Protein AF-A0A820UED6-F1 (afdb_monomer)

pLDDT: mean 71.33, std 7.86, range [48.34, 82.56]

InterPro domains:
  IPR032675 Leucine-rich repeat domain superfamily [G3DSA:3.80.10.10] (1-71)

Secondary structure (DSSP, 8-state):
-EE-TT----TTHHHHHHHHHTT-S-EE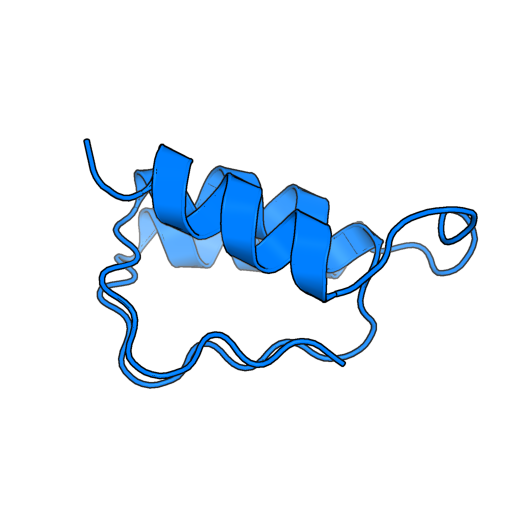-TTS---HHHHHHHHHHHHH--TT--TT--HHHHHHHHHHHT--

Solvent-accessible surface area (backbone atoms only — not comparable to full-atom values): 4129 Å² total; per-residue (Å²): 105,46,82,50,58,62,42,75,37,40,43,76,41,23,58,58,47,22,62,49,42,36,59,37,92,40,77,41,60,59,70,37,57,63,41,75,70,14,53,51,38,39,57,54,21,65,77,67,46,49,84,84,72,52,85,88,76,58,71,65,63,52,50,52,57,48,55,62,67,46,73,111

Radius of gyration: 11.39 Å; Cα contacts (8 Å, |Δi|>4): 94; chains: 1; bounding box: 25×24×26 Å

Structure (mmCIF, N/CA/C/O backbone):
data_AF-A0A820UED6-F1
#
_entry.id   AF-A0A820UED6-F1
#
loop_
_atom_site.group_PDB
_atom_site.id
_atom_site.type_symbol
_atom_site.label_atom_id
_atom_site.label_alt_id
_atom_site.label_comp_id
_atom_site.label_asym_id
_atom_site.label_entity_id
_atom_site.label_seq_id
_atom_site.pdbx_PDB_ins_code
_atom_site.Cartn_x
_atom_site.Cartn_y
_atom_site.Cartn_z
_atom_site.occupancy
_atom_site.B_iso_or_equiv
_atom_site.auth_seq_id
_atom_site.auth_comp_id
_atom_site.auth_asym_id
_atom_site.auth_atom_id
_atom_site.pdbx_PDB_model_num
ATOM 1 N N . MET A 1 1 ? -3.822 -3.038 -16.190 1.00 71.75 1 MET A N 1
ATOM 2 C CA . MET A 1 1 ? -4.976 -2.709 -15.332 1.00 71.75 1 MET A CA 1
ATOM 3 C C . MET A 1 1 ? -5.053 -3.809 -14.292 1.00 71.75 1 MET A C 1
ATOM 5 O O . MET A 1 1 ? -4.761 -4.929 -14.666 1.00 71.75 1 MET A O 1
ATOM 9 N N . LEU A 1 2 ? -5.366 -3.508 -13.034 1.00 77.88 2 LEU A N 1
ATOM 1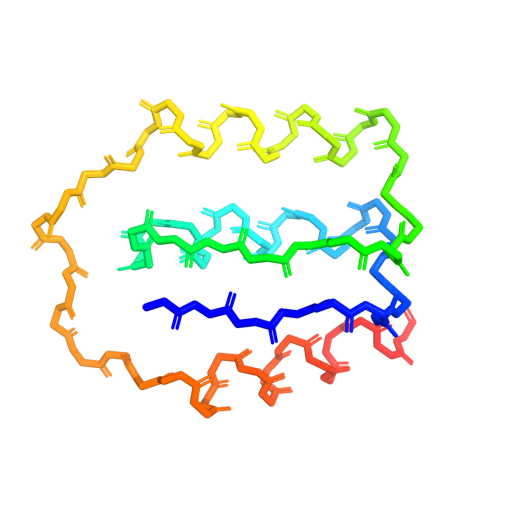0 C CA . LEU A 1 2 ? -5.551 -4.522 -11.994 1.00 77.88 2 LEU A CA 1
ATOM 11 C C . LEU A 1 2 ? -6.837 -4.235 -11.213 1.00 77.88 2 LEU A C 1
ATOM 13 O O . LEU A 1 2 ? -7.041 -3.126 -10.707 1.00 77.88 2 LEU A O 1
ATOM 17 N N . ASN A 1 3 ? -7.717 -5.230 -11.114 1.00 80.25 3 ASN A N 1
ATOM 18 C CA . ASN A 1 3 ? -8.986 -5.105 -10.402 1.00 80.25 3 ASN A CA 1
ATOM 19 C C . ASN A 1 3 ? -8.947 -5.828 -9.053 1.00 80.25 3 ASN A C 1
ATOM 21 O O . ASN A 1 3 ? -8.949 -7.051 -8.993 1.00 80.25 3 ASN A O 1
ATOM 25 N N . MET A 1 4 ? -8.980 -5.060 -7.964 1.00 77.19 4 MET A N 1
ATOM 26 C CA . MET A 1 4 ? -9.003 -5.576 -6.592 1.00 77.19 4 MET A CA 1
ATOM 27 C C . MET A 1 4 ? -10.243 -5.111 -5.824 1.00 77.19 4 MET A C 1
ATOM 29 O O . MET A 1 4 ? -10.218 -4.949 -4.601 1.00 77.19 4 MET A O 1
ATOM 33 N N . ARG A 1 5 ? -11.343 -4.861 -6.536 1.00 82.56 5 ARG A N 1
ATOM 34 C CA . ARG A 1 5 ? -12.612 -4.432 -5.951 1.00 82.56 5 ARG A CA 1
ATOM 35 C C . ARG A 1 5 ? -13.171 -5.498 -4.999 1.00 82.56 5 ARG A C 1
ATOM 37 O O . ARG A 1 5 ? -13.272 -6.658 -5.371 1.00 82.56 5 ARG A O 1
ATOM 44 N N . GLY A 1 6 ? -13.639 -5.072 -3.825 1.00 78.56 6 GLY A N 1
ATOM 45 C CA . GLY A 1 6 ? -14.376 -5.931 -2.893 1.00 78.56 6 GLY A CA 1
ATOM 46 C C . GLY A 1 6 ? -13.518 -6.924 -2.109 1.00 78.56 6 GLY A C 1
ATOM 47 O O . GLY A 1 6 ? -14.039 -7.950 -1.682 1.00 78.56 6 GLY A O 1
ATOM 48 N N . ASN A 1 7 ? -12.227 -6.638 -1.932 1.00 77.50 7 ASN A N 1
ATOM 49 C CA . ASN A 1 7 ? -11.368 -7.403 -1.033 1.00 77.50 7 ASN A CA 1
ATOM 50 C C . ASN A 1 7 ? -11.410 -6.819 0.396 1.00 77.50 7 ASN A C 1
ATOM 52 O O . ASN A 1 7 ? -11.970 -5.751 0.654 1.00 77.50 7 ASN A O 1
ATOM 56 N N . GLN A 1 8 ? -10.826 -7.533 1.356 1.00 78.62 8 GLN A N 1
ATOM 57 C CA . GLN A 1 8 ? -10.661 -7.059 2.737 1.00 78.62 8 GLN A CA 1
ATOM 58 C C . GLN A 1 8 ? -9.285 -6.414 2.903 1.00 78.62 8 GLN A C 1
ATOM 60 O O . GLN A 1 8 ? -8.455 -6.869 3.675 1.00 78.62 8 GLN A O 1
ATOM 65 N N . ILE A 1 9 ? -9.010 -5.383 2.105 1.00 76.94 9 ILE A N 1
ATOM 66 C CA . ILE A 1 9 ? -7.742 -4.659 2.203 1.00 76.94 9 ILE A CA 1
ATOM 67 C C . ILE A 1 9 ? -7.843 -3.680 3.354 1.00 76.94 9 ILE A C 1
ATOM 69 O O . ILE A 1 9 ? -8.591 -2.708 3.254 1.00 76.94 9 ILE A O 1
ATOM 73 N N . GLU A 1 10 ? -7.076 -3.942 4.402 1.00 77.56 10 GLU A N 1
ATOM 74 C CA . GLU A 1 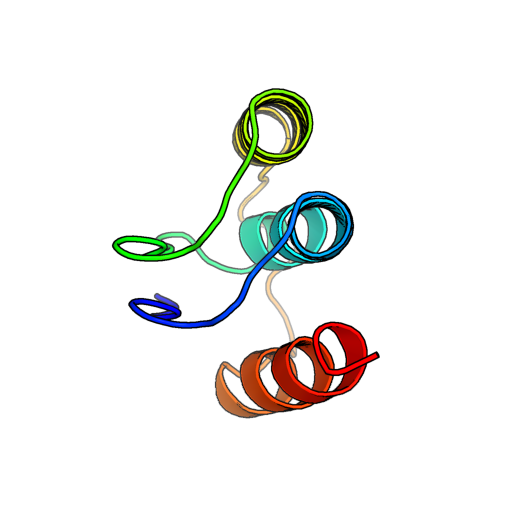10 ? -6.917 -3.058 5.550 1.00 77.56 10 GLU A CA 1
ATOM 75 C C . GLU A 1 10 ? -5.742 -2.087 5.346 1.00 77.56 10 GLU A C 1
ATOM 77 O O . GLU A 1 10 ? -5.067 -2.084 4.310 1.00 77.56 10 GLU A O 1
ATOM 82 N N . SER A 1 11 ? -5.476 -1.235 6.337 1.00 75.44 11 SER A N 1
ATOM 83 C CA . SER A 1 11 ? -4.417 -0.221 6.282 1.00 75.44 11 SER A CA 1
ATOM 84 C C . SER A 1 11 ? -3.040 -0.803 5.923 1.00 75.44 11 SER A C 1
ATOM 86 O O . SER A 1 11 ? -2.374 -0.252 5.048 1.00 75.44 11 SER A O 1
ATOM 88 N N . HIS A 1 12 ? -2.646 -1.948 6.484 1.00 76.38 12 HIS A N 1
ATOM 89 C CA . HIS A 1 12 ? -1.372 -2.620 6.172 1.00 76.38 12 HIS A CA 1
ATOM 90 C C . HIS A 1 12 ? -1.301 -3.144 4.730 1.00 76.38 12 HIS A C 1
ATOM 92 O O . HIS A 1 12 ? -0.247 -3.129 4.098 1.00 76.38 12 HIS A O 1
ATOM 98 N N . GLY A 1 13 ? -2.439 -3.540 4.161 1.00 75.06 13 GLY A N 1
ATOM 99 C CA . GLY A 1 13 ? -2.537 -3.977 2.772 1.00 75.06 13 GLY A CA 1
ATOM 100 C C . GLY A 1 13 ? -2.164 -2.899 1.763 1.00 75.06 13 GLY A C 1
ATOM 101 O O . GLY A 1 13 ? -1.672 -3.183 0.673 1.00 75.06 13 GLY A O 1
ATOM 102 N N . THR A 1 14 ? -2.369 -1.636 2.124 1.00 76.00 14 THR A N 1
ATOM 103 C CA . THR A 1 14 ? -2.117 -0.514 1.216 1.00 76.00 14 THR A CA 1
ATOM 104 C C . THR A 1 14 ? -0.641 -0.205 0.976 1.00 76.00 14 THR A C 1
ATOM 106 O O . THR A 1 14 ? -0.319 0.408 -0.042 1.00 76.00 14 THR A O 1
ATOM 109 N N . GLU A 1 15 ? 0.256 -0.668 1.849 1.00 78.75 15 GLU A N 1
ATOM 110 C CA . GLU A 1 15 ? 1.700 -0.602 1.614 1.00 78.75 15 GLU A CA 1
ATOM 111 C C . GLU A 1 15 ? 2.072 -1.448 0.389 1.00 78.75 15 GLU A C 1
ATOM 113 O O . GLU A 1 15 ? 2.760 -0.981 -0.512 1.00 78.75 15 GLU A O 1
ATOM 118 N N . TYR A 1 16 ? 1.485 -2.640 0.264 1.00 74.19 16 TYR A N 1
ATOM 119 C CA . TYR A 1 16 ? 1.671 -3.498 -0.908 1.00 74.19 16 TYR A CA 1
ATOM 120 C C . TYR A 1 16 ? 0.998 -2.933 -2.161 1.00 74.19 16 TYR A C 1
ATOM 122 O O . TYR A 1 16 ? 1.524 -3.073 -3.264 1.00 74.19 16 TYR A O 1
ATOM 130 N N . ILE A 1 17 ? -0.134 -2.235 -2.010 1.00 75.38 17 ILE A N 1
ATOM 131 C CA . ILE A 1 17 ? -0.753 -1.508 -3.127 1.00 75.38 17 ILE A CA 1
ATOM 132 C C . ILE A 1 17 ? 0.211 -0.467 -3.699 1.00 75.38 17 ILE A C 1
ATOM 134 O O . ILE A 1 17 ? 0.201 -0.245 -4.909 1.00 75.38 17 ILE A O 1
ATOM 138 N N . ALA A 1 18 ? 1.038 0.168 -2.864 1.00 74.62 18 ALA A N 1
ATOM 139 C CA . ALA A 1 18 ? 1.969 1.184 -3.328 1.00 74.62 18 ALA A CA 1
ATOM 140 C C . ALA A 1 18 ? 2.988 0.629 -4.334 1.00 74.62 18 ALA A C 1
ATOM 142 O O . ALA A 1 18 ? 3.268 1.260 -5.356 1.00 74.62 18 ALA A O 1
ATOM 143 N N . ASP A 1 19 ? 3.498 -0.572 -4.077 1.00 73.81 19 ASP A N 1
ATOM 144 C CA . ASP A 1 19 ? 4.436 -1.244 -4.973 1.00 73.81 19 ASP A CA 1
ATOM 145 C C . ASP A 1 19 ? 3.756 -1.781 -6.231 1.00 73.81 19 ASP A C 1
ATOM 147 O O . ASP A 1 19 ? 4.300 -1.670 -7.328 1.00 73.81 19 ASP A O 1
ATOM 151 N N . ILE A 1 20 ? 2.521 -2.262 -6.098 1.00 72.06 20 ILE A N 1
ATOM 152 C CA . ILE A 1 20 ? 1.697 -2.704 -7.225 1.00 72.06 20 ILE A CA 1
ATOM 153 C C . ILE A 1 20 ? 1.370 -1.530 -8.157 1.00 72.06 20 ILE A C 1
ATOM 155 O O . ILE A 1 20 ? 1.406 -1.664 -9.382 1.00 72.06 20 ILE A O 1
ATOM 159 N N . LEU A 1 21 ? 1.093 -0.350 -7.601 1.00 73.25 21 LEU A N 1
ATOM 160 C CA . LEU A 1 21 ? 0.791 0.844 -8.383 1.00 73.25 21 LEU A CA 1
ATOM 161 C C . LEU A 1 21 ? 1.933 1.200 -9.334 1.00 73.25 21 LEU A C 1
ATOM 163 O O . LEU A 1 21 ? 1.645 1.544 -10.471 1.00 73.25 21 LEU A O 1
ATOM 167 N N . LYS A 1 22 ? 3.202 1.021 -8.940 1.00 70.19 22 LYS A N 1
ATOM 168 C CA . LYS A 1 22 ? 4.374 1.266 -9.811 1.00 70.19 22 LYS A CA 1
ATOM 169 C C . LYS A 1 22 ? 4.359 0.435 -11.103 1.00 70.19 22 LYS A C 1
ATOM 171 O O . LYS A 1 22 ? 5.005 0.789 -12.085 1.00 70.19 22 LYS A O 1
ATOM 176 N N . ILE A 1 23 ? 3.631 -0.678 -11.105 1.00 70.62 23 ILE A N 1
ATOM 177 C CA . ILE A 1 23 ? 3.573 -1.631 -12.213 1.00 70.62 23 ILE A CA 1
ATOM 178 C C . ILE A 1 23 ? 2.333 -1.352 -13.077 1.00 70.62 23 ILE A C 1
ATOM 180 O O . ILE A 1 23 ? 2.421 -1.274 -14.307 1.00 70.62 23 ILE A O 1
ATOM 184 N N . PHE A 1 24 ? 1.172 -1.111 -12.457 1.00 69.94 24 PHE A N 1
ATOM 185 C CA . PHE A 1 24 ? -0.102 -0.960 -13.168 1.00 69.94 24 PHE A CA 1
ATOM 186 C C . PHE A 1 24 ? -0.495 0.504 -13.400 1.00 69.94 24 PHE A C 1
ATOM 188 O O . PHE A 1 24 ? -0.491 1.330 -12.495 1.00 69.94 24 PHE A O 1
ATOM 195 N N . ALA A 1 25 ? -0.902 0.825 -14.632 1.00 69.06 25 ALA A N 1
ATOM 196 C CA . ALA A 1 25 ? -1.409 2.157 -14.983 1.00 69.06 25 ALA A CA 1
ATOM 197 C C . ALA A 1 25 ? -2.795 2.461 -14.380 1.00 69.06 25 ALA A C 1
ATOM 199 O O . ALA A 1 25 ? -3.138 3.620 -14.174 1.00 69.06 25 ALA A O 1
ATOM 200 N N . GLU A 1 26 ? -3.585 1.424 -14.089 1.00 74.94 26 GLU A N 1
ATOM 201 C CA . GLU A 1 26 ? -4.956 1.541 -13.590 1.00 74.94 26 GLU A CA 1
ATOM 202 C C . GLU A 1 26 ? -5.221 0.467 -12.535 1.00 74.94 26 GLU A C 1
ATOM 204 O O . GLU A 1 26 ? -4.917 -0.708 -12.765 1.00 74.94 26 GLU A O 1
ATOM 209 N N . LEU A 1 27 ? -5.789 0.875 -11.396 1.00 77.38 27 LEU A N 1
ATOM 210 C CA . LEU A 1 27 ? -6.001 0.039 -10.216 1.00 77.38 27 LEU A CA 1
ATOM 211 C C . LEU A 1 27 ? -7.394 0.305 -9.618 1.00 77.38 27 LEU A C 1
ATOM 213 O O . LEU A 1 27 ? -7.703 1.435 -9.236 1.00 77.38 27 LEU A O 1
ATOM 217 N N . TYR A 1 28 ? -8.239 -0.724 -9.508 1.00 82.31 28 TYR A N 1
ATOM 218 C CA . TYR A 1 28 ? -9.588 -0.595 -8.940 1.00 82.31 28 TYR A CA 1
ATOM 219 C C . TYR A 1 28 ? -9.654 -1.144 -7.513 1.00 82.31 28 TYR A C 1
ATOM 221 O O . TYR A 1 28 ? -9.518 -2.343 -7.300 1.00 82.31 28 TYR A O 1
ATOM 229 N N . LEU A 1 29 ? -9.937 -0.271 -6.539 1.00 77.56 29 LEU A N 1
ATOM 230 C CA . LEU A 1 29 ? -9.968 -0.605 -5.102 1.00 77.56 29 LEU A CA 1
ATOM 231 C C . LEU A 1 29 ? -11.331 -0.394 -4.434 1.00 77.56 29 LEU A C 1
ATOM 233 O O . LEU A 1 29 ? -11.434 -0.370 -3.209 1.00 77.56 29 LEU A O 1
ATOM 237 N N . LYS A 1 30 ? -12.402 -0.212 -5.206 1.00 81.19 30 LYS A N 1
ATOM 238 C CA . LYS A 1 30 ? -13.731 0.056 -4.638 1.00 81.19 30 LYS A CA 1
ATOM 239 C C . LYS A 1 30 ? -14.166 -1.075 -3.685 1.00 81.19 30 LYS A C 1
ATOM 241 O O . LYS A 1 30 ? -13.954 -2.244 -3.976 1.00 81.19 30 LYS A O 1
ATOM 246 N N . GLY A 1 31 ? -14.820 -0.742 -2.573 1.00 79.25 31 GLY A N 1
ATOM 247 C CA . GLY A 1 31 ? -15.355 -1.747 -1.641 1.00 79.25 31 GLY A CA 1
ATOM 248 C C . GLY A 1 31 ? -14.307 -2.467 -0.786 1.00 79.25 31 GLY A C 1
ATOM 249 O O . GLY A 1 31 ? -14.590 -3.560 -0.317 1.00 79.25 31 GLY A O 1
ATOM 250 N N . ASN A 1 32 ? -13.128 -1.870 -0.607 1.00 80.88 32 ASN A N 1
ATOM 2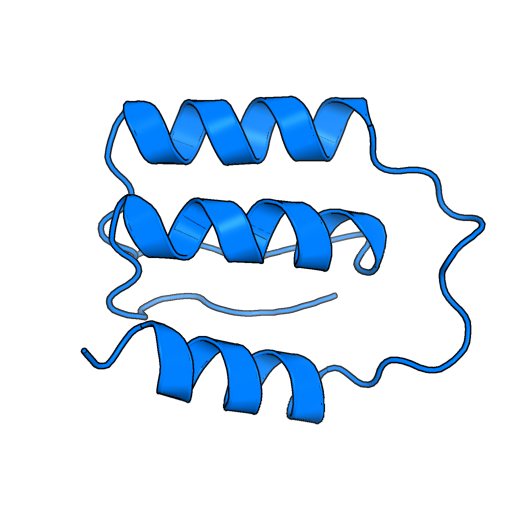51 C CA . ASN A 1 32 ? -12.118 -2.298 0.361 1.00 80.88 32 ASN A CA 1
ATOM 252 C C . ASN A 1 32 ? -12.170 -1.443 1.637 1.00 80.88 32 ASN A C 1
ATOM 254 O O . ASN A 1 32 ? -12.606 -0.291 1.584 1.00 80.88 32 ASN A O 1
ATOM 258 N N . GLN A 1 33 ? -11.678 -1.974 2.758 1.00 82.19 33 GLN A N 1
ATOM 259 C CA . GLN A 1 33 ? -11.622 -1.288 4.058 1.00 82.19 33 GLN A CA 1
ATOM 260 C C . GLN A 1 33 ? -10.341 -0.451 4.206 1.00 82.19 33 GLN A C 1
ATOM 262 O O . GLN A 1 33 ? -9.524 -0.647 5.101 1.00 82.19 33 GLN A O 1
ATOM 267 N N . ILE A 1 34 ? -10.159 0.508 3.298 1.00 78.25 34 ILE A N 1
ATOM 268 C CA . ILE A 1 34 ? -8.973 1.366 3.291 1.00 78.25 34 ILE A CA 1
ATOM 269 C C . ILE A 1 34 ? -9.181 2.542 4.245 1.00 78.25 34 ILE A C 1
ATOM 271 O O . ILE A 1 34 ? -9.951 3.464 3.970 1.00 78.25 34 ILE A O 1
ATOM 275 N N . GLU A 1 35 ? -8.452 2.532 5.353 1.00 79.19 35 GLU A N 1
ATOM 276 C CA . GLU A 1 35 ? -8.436 3.637 6.309 1.00 79.19 35 GLU A CA 1
ATOM 277 C C . GLU A 1 35 ? -7.581 4.822 5.826 1.00 79.19 35 GLU A C 1
ATOM 279 O O . GLU A 1 35 ? -6.825 4.735 4.853 1.00 79.19 35 GLU A O 1
ATOM 284 N N . LYS A 1 36 ? -7.652 5.954 6.541 1.00 80.38 36 LYS A N 1
ATOM 285 C CA . LYS A 1 36 ? -6.948 7.203 6.194 1.00 80.38 36 LYS A CA 1
ATOM 286 C C . LYS A 1 36 ? -5.446 7.005 5.960 1.00 80.38 36 LYS A C 1
ATOM 288 O O . LYS A 1 36 ? -4.902 7.565 5.010 1.00 80.38 36 LYS A O 1
ATOM 293 N N . GLN A 1 37 ? -4.785 6.221 6.811 1.00 78.19 37 GLN A N 1
ATOM 294 C CA . GLN A 1 37 ? -3.356 5.918 6.675 1.00 78.19 37 GLN A CA 1
ATOM 295 C C . GLN A 1 37 ? -3.077 5.145 5.387 1.00 78.19 37 GLN A C 1
ATOM 297 O O . GLN A 1 37 ? -2.109 5.433 4.687 1.00 78.19 37 GLN A O 1
ATOM 302 N N . GLY A 1 38 ? -3.952 4.209 5.020 1.00 77.94 38 GLY A N 1
ATOM 303 C CA . GLY A 1 38 ? -3.763 3.452 3.796 1.00 77.94 38 GLY A CA 1
ATOM 304 C C . GLY A 1 38 ? -3.992 4.273 2.529 1.00 77.94 38 GLY A C 1
ATOM 305 O O . GLY A 1 38 ? -3.234 4.179 1.565 1.00 77.94 38 GLY A O 1
ATOM 306 N N . ALA A 1 39 ? -4.955 5.196 2.564 1.00 75.94 39 ALA A N 1
ATOM 307 C CA . ALA A 1 39 ? -5.142 6.169 1.492 1.00 75.94 39 ALA A CA 1
ATOM 308 C C . ALA A 1 39 ? -3.907 7.079 1.292 1.00 75.94 39 ALA A C 1
ATOM 310 O O . ALA A 1 39 ? -3.588 7.438 0.157 1.00 75.94 39 ALA A O 1
ATOM 311 N N . GLN A 1 40 ? -3.179 7.428 2.363 1.00 79.06 40 GLN A N 1
ATOM 312 C CA . GLN A 1 40 ? -1.940 8.219 2.279 1.00 79.06 40 GLN A CA 1
ATOM 313 C C . GLN A 1 40 ? -0.788 7.456 1.608 1.00 79.06 40 GLN A C 1
ATOM 315 O O . GLN A 1 40 ? -0.052 8.047 0.809 1.00 79.06 40 GLN A O 1
ATOM 320 N N . HIS A 1 41 ? -0.652 6.155 1.882 1.00 78.88 41 HIS A N 1
ATOM 321 C CA . HIS A 1 41 ? 0.333 5.299 1.213 1.00 78.88 41 HIS A CA 1
ATOM 322 C C . HIS A 1 41 ? 0.047 5.202 -0.288 1.00 78.88 41 HIS A C 1
ATOM 324 O O . HIS A 1 41 ? 0.930 5.467 -1.104 1.00 78.88 41 HIS A O 1
ATOM 330 N N . ILE A 1 42 ? -1.214 4.956 -0.658 1.00 73.69 42 ILE A N 1
ATOM 331 C CA . ILE A 1 42 ? -1.650 4.901 -2.062 1.00 73.69 42 ILE A CA 1
ATOM 332 C C . ILE A 1 42 ? -1.378 6.234 -2.773 1.00 73.69 42 ILE A C 1
ATOM 334 O O . ILE A 1 42 ? -0.824 6.251 -3.870 1.00 73.69 42 ILE A O 1
ATOM 338 N N . ALA A 1 43 ? -1.705 7.369 -2.147 1.00 75.06 43 ALA A N 1
ATOM 33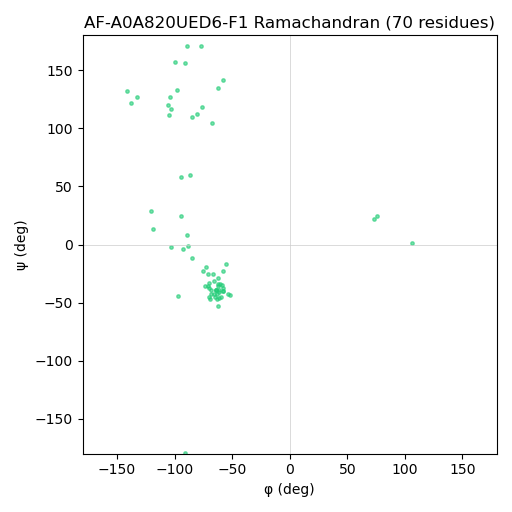9 C CA . ALA A 1 43 ? -1.456 8.688 -2.730 1.00 75.06 43 ALA A CA 1
ATOM 340 C C . ALA A 1 43 ? 0.042 8.965 -2.960 1.00 75.06 43 ALA A C 1
ATOM 342 O O . ALA A 1 43 ? 0.414 9.594 -3.953 1.00 75.06 43 ALA A O 1
ATOM 343 N N . SER A 1 44 ? 0.905 8.488 -2.062 1.00 76.56 44 SER A N 1
ATOM 344 C CA . SER A 1 44 ? 2.364 8.600 -2.199 1.00 76.56 44 SER A CA 1
ATOM 345 C C . SER A 1 44 ? 2.901 7.710 -3.325 1.00 76.56 44 SER A C 1
ATOM 347 O O . SER A 1 44 ? 3.774 8.124 -4.089 1.00 76.56 44 SER A O 1
ATOM 349 N N . ALA A 1 45 ? 2.324 6.522 -3.491 1.00 73.12 45 ALA A N 1
ATOM 350 C CA . ALA A 1 45 ? 2.658 5.598 -4.567 1.00 73.12 45 ALA A CA 1
ATOM 351 C C . ALA A 1 45 ? 2.300 6.140 -5.952 1.00 73.12 45 ALA A C 1
ATOM 353 O O . ALA A 1 45 ? 3.116 6.108 -6.867 1.00 73.12 45 ALA A O 1
ATOM 354 N N . VAL A 1 46 ? 1.100 6.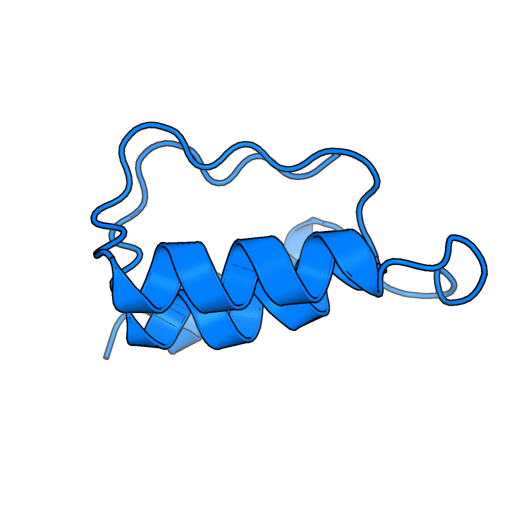714 -6.095 1.00 69.69 46 VAL A N 1
ATOM 355 C CA . VAL A 1 46 ? 0.641 7.331 -7.350 1.00 69.69 46 VAL A CA 1
ATOM 356 C C . VAL A 1 46 ? 1.596 8.441 -7.797 1.00 69.69 46 VAL A C 1
ATOM 358 O O . VAL A 1 46 ? 1.914 8.534 -8.978 1.00 69.69 46 VAL A O 1
ATOM 361 N N . LYS A 1 47 ? 2.109 9.254 -6.861 1.00 69.81 47 LYS A N 1
ATOM 362 C CA . LYS A 1 47 ? 3.066 10.335 -7.163 1.00 69.81 47 LYS A CA 1
ATOM 363 C C . LYS A 1 47 ? 4.430 9.842 -7.652 1.00 69.81 47 LYS A C 1
ATOM 365 O O . LYS A 1 47 ? 5.130 10.596 -8.319 1.00 69.81 47 LYS A O 1
ATOM 370 N N . THR A 1 48 ? 4.821 8.621 -7.291 1.00 69.00 48 THR A N 1
ATOM 371 C CA . THR A 1 48 ? 6.140 8.042 -7.608 1.00 69.00 48 THR A CA 1
ATOM 372 C C . THR A 1 48 ? 6.094 7.031 -8.754 1.00 69.0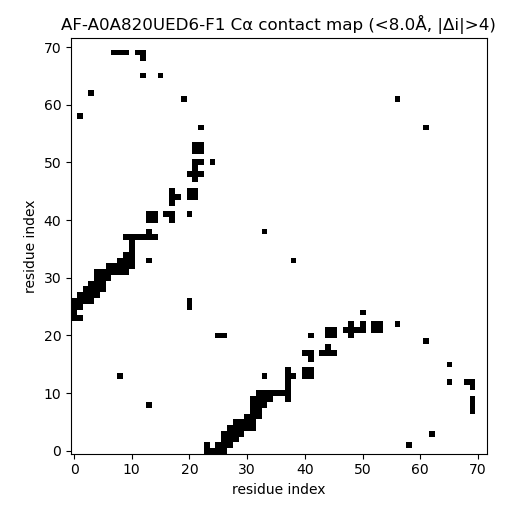0 48 THR A C 1
ATOM 374 O O . THR A 1 48 ? 7.135 6.529 -9.171 1.00 69.00 48 THR A O 1
ATOM 377 N N . ASN A 1 49 ? 4.904 6.752 -9.289 1.00 63.00 49 ASN A N 1
ATOM 378 C CA . ASN A 1 49 ? 4.675 5.761 -10.328 1.00 63.00 49 ASN A CA 1
ATOM 379 C C . ASN A 1 49 ? 5.324 6.184 -11.662 1.00 63.00 49 ASN A C 1
ATOM 381 O O . ASN A 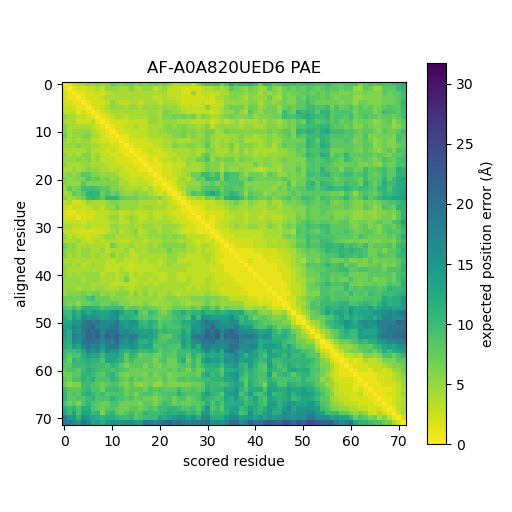1 49 ? 4.816 7.071 -12.352 1.00 63.00 49 ASN A O 1
ATOM 385 N N . GLN A 1 50 ? 6.456 5.563 -12.018 1.00 59.47 50 GLN A N 1
ATOM 386 C CA . GLN A 1 50 ? 7.125 5.756 -13.305 1.00 59.47 50 GLN A CA 1
ATOM 387 C C . GLN A 1 50 ? 6.881 4.559 -14.244 1.00 59.47 50 GLN A C 1
ATOM 389 O O . GLN A 1 50 ? 7.183 3.427 -13.882 1.00 59.47 50 GLN A O 1
ATOM 394 N N . PRO A 1 51 ? 6.400 4.790 -15.481 1.00 56.56 51 PRO A N 1
ATOM 395 C CA . PRO A 1 51 ? 6.075 3.754 -16.465 1.00 56.56 51 PRO A CA 1
ATOM 396 C C . PRO A 1 51 ? 7.163 2.744 -16.849 1.00 56.56 51 PRO A C 1
ATOM 398 O O . PRO A 1 51 ? 6.845 1.749 -17.496 1.00 56.56 51 PRO A O 1
ATOM 401 N N . SER A 1 52 ? 8.427 3.033 -16.551 1.00 57.56 52 SER A N 1
ATOM 402 C CA . SER A 1 52 ? 9.605 2.373 -17.117 1.00 57.56 52 SER A CA 1
ATOM 403 C C . SER A 1 52 ? 10.015 1.076 -16.410 1.00 57.56 52 SER A C 1
ATOM 405 O O . SER A 1 52 ? 10.814 0.330 -16.962 1.00 57.56 52 SER A O 1
ATOM 407 N N . SER A 1 53 ? 9.464 0.756 -15.236 1.00 56.47 53 SER A N 1
ATOM 408 C CA . SER A 1 53 ? 9.843 -0.426 -14.438 1.00 56.47 5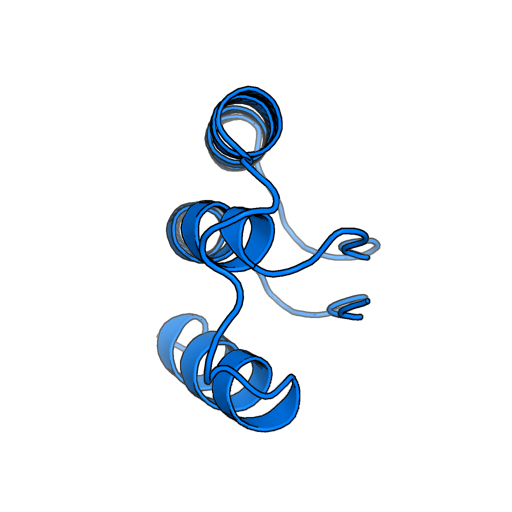3 SER A CA 1
ATOM 409 C C . SER A 1 53 ? 8.969 -1.673 -14.678 1.00 56.47 53 SER A C 1
ATOM 411 O O . SER A 1 53 ? 8.824 -2.504 -13.788 1.00 56.47 53 SER A O 1
ATOM 413 N N . ARG A 1 54 ? 8.327 -1.789 -15.850 1.00 62.62 54 ARG A N 1
ATOM 414 C CA . ARG A 1 54 ? 7.197 -2.712 -16.108 1.00 62.62 54 ARG A CA 1
ATOM 415 C C . ARG A 1 54 ? 7.547 -4.131 -16.571 1.00 62.62 54 ARG A C 1
ATOM 417 O O . ARG A 1 54 ? 6.632 -4.920 -16.796 1.00 62.62 54 ARG A O 1
ATOM 424 N N . GLU A 1 55 ? 8.816 -4.475 -16.749 1.00 56.25 55 GLU A N 1
ATOM 425 C CA . GLU A 1 55 ? 9.177 -5.785 -17.304 1.00 56.25 55 GLU A CA 1
ATOM 426 C C . GLU A 1 55 ? 9.024 -6.911 -16.263 1.00 56.25 55 GLU A C 1
ATOM 428 O O . GLU A 1 55 ? 9.705 -6.916 -15.241 1.00 56.25 55 GLU A O 1
ATOM 433 N N . GLY A 1 56 ? 8.139 -7.881 -16.537 1.00 63.06 56 GLY A N 1
ATOM 434 C CA . GLY A 1 56 ? 8.153 -9.204 -15.890 1.00 63.06 56 GLY A CA 1
ATOM 435 C C . GLY A 1 56 ? 7.079 -9.517 -14.839 1.00 63.06 56 GLY A C 1
ATOM 436 O O . GLY A 1 56 ? 7.100 -10.621 -14.305 1.00 63.06 56 GLY A O 1
ATOM 437 N N . PHE A 1 57 ? 6.135 -8.617 -14.548 1.00 62.53 57 PHE A N 1
ATOM 438 C CA . PHE A 1 57 ? 5.064 -8.877 -13.571 1.00 62.53 57 PHE A CA 1
ATOM 439 C C . PHE A 1 57 ? 3.717 -9.122 -14.260 1.00 62.53 57 PHE A C 1
ATOM 441 O O . PHE A 1 57 ? 3.213 -8.242 -14.959 1.00 62.53 57 PHE A O 1
ATOM 448 N N . ASP A 1 58 ? 3.119 -10.297 -14.045 1.00 66.38 58 ASP A N 1
ATOM 449 C CA . ASP A 1 58 ? 1.744 -10.581 -14.468 1.00 66.38 58 ASP A CA 1
ATOM 450 C C . ASP A 1 58 ? 0.713 -10.234 -13.371 1.00 66.38 58 ASP A C 1
ATOM 452 O O . ASP A 1 58 ? 1.020 -10.150 -12.180 1.00 66.38 58 ASP A O 1
ATOM 456 N N . GLU A 1 59 ? -0.527 -9.975 -13.793 1.00 61.47 59 GLU A N 1
ATOM 457 C CA . GLU A 1 59 ? -1.647 -9.582 -12.922 1.00 61.47 59 GLU A CA 1
ATOM 458 C C . GLU A 1 59 ? -2.011 -10.674 -11.899 1.00 61.47 59 GLU A C 1
ATOM 460 O O . GLU A 1 59 ? -2.387 -10.370 -10.764 1.00 61.47 59 GLU A O 1
ATOM 465 N N . GLN A 1 60 ? -1.860 -11.942 -12.289 1.00 65.75 60 GLN A N 1
ATOM 466 C CA . GLN A 1 60 ? -2.255 -13.116 -11.512 1.00 65.75 60 GLN A CA 1
ATOM 467 C C . GLN A 1 60 ? -1.362 -13.289 -10.274 1.00 65.75 60 GLN A C 1
ATOM 469 O O . GLN A 1 60 ? -1.857 -13.439 -9.157 1.00 65.75 60 GLN A O 1
ATOM 474 N N . THR A 1 61 ? -0.050 -13.179 -10.466 1.00 65.38 61 THR A N 1
ATOM 475 C CA . THR A 1 61 ? 0.985 -13.284 -9.431 1.00 65.38 61 THR A CA 1
ATOM 476 C C . THR A 1 61 ? 0.812 -12.191 -8.383 1.00 65.38 61 THR A C 1
ATOM 478 O O . THR A 1 61 ? 0.948 -12.419 -7.181 1.00 65.38 61 THR A O 1
ATOM 481 N N . VAL A 1 62 ? 0.462 -10.986 -8.832 1.00 66.19 62 VAL A N 1
ATOM 482 C CA . VAL A 1 62 ? 0.232 -9.849 -7.944 1.00 66.19 62 VAL A CA 1
ATOM 483 C C . VAL A 1 62 ? -1.020 -10.056 -7.094 1.00 66.19 62 VAL A C 1
ATOM 485 O O . VAL A 1 62 ? -0.979 -9.795 -5.893 1.00 66.19 62 VAL A O 1
ATOM 488 N N . LEU A 1 63 ? -2.108 -10.563 -7.683 1.00 65.44 63 LEU A N 1
ATOM 489 C CA . LEU A 1 63 ? -3.329 -10.900 -6.949 1.00 65.44 63 LEU A CA 1
ATOM 490 C C . LEU A 1 63 ? -3.085 -11.984 -5.896 1.00 65.44 63 LEU A C 1
ATOM 492 O O . LEU A 1 63 ? -3.525 -11.818 -4.761 1.00 65.44 63 LEU A O 1
ATOM 496 N N . GLU A 1 64 ? -2.373 -13.061 -6.232 1.00 67.12 64 GLU A N 1
ATOM 497 C CA . GLU A 1 64 ? -2.091 -14.157 -5.295 1.00 67.12 64 GLU A CA 1
ATOM 498 C C . GLU A 1 64 ? -1.260 -13.695 -4.097 1.00 67.12 64 GLU A C 1
ATOM 500 O O . GLU A 1 64 ? -1.687 -13.854 -2.950 1.00 67.12 64 GLU A O 1
ATOM 505 N N . VAL A 1 65 ? -0.123 -13.038 -4.352 1.00 63.16 65 VAL A N 1
ATOM 506 C CA . VAL A 1 65 ? 0.758 -12.510 -3.298 1.00 63.16 65 VAL A CA 1
ATOM 507 C C . VAL A 1 65 ? 0.006 -11.530 -2.402 1.00 63.16 65 VAL A C 1
ATOM 509 O O . VAL A 1 65 ? 0.170 -11.525 -1.180 1.00 63.16 65 VAL A O 1
ATOM 512 N N . PHE A 1 66 ? -0.838 -10.696 -3.003 1.00 66.00 66 PHE A N 1
ATOM 513 C CA . PHE A 1 66 ? -1.604 -9.702 -2.279 1.00 66.00 66 PHE A CA 1
ATOM 514 C C . PHE A 1 66 ? -2.701 -10.332 -1.411 1.00 66.00 66 PHE A C 1
ATOM 516 O O . PHE A 1 66 ? -2.839 -9.977 -0.239 1.00 66.00 66 PHE A O 1
ATOM 523 N N . VAL A 1 67 ? -3.453 -11.294 -1.946 1.00 65.19 67 VAL A N 1
ATOM 524 C CA . VAL A 1 67 ? -4.497 -12.016 -1.210 1.00 65.19 67 VAL A CA 1
ATOM 525 C C . VAL A 1 67 ? -3.900 -12.827 -0.058 1.00 65.19 67 VAL A C 1
ATOM 527 O O . VAL A 1 67 ? -4.483 -12.846 1.022 1.00 65.19 67 VAL A O 1
ATOM 530 N N . GLU A 1 68 ? -2.741 -13.464 -0.234 1.00 66.69 68 GLU A N 1
ATOM 531 C CA . GLU A 1 68 ? -2.070 -14.184 0.857 1.00 66.69 68 GLU A CA 1
ATOM 532 C C . GLU A 1 68 ? -1.589 -13.255 1.975 1.00 66.69 68 GLU A C 1
ATOM 534 O O . GLU A 1 68 ? -1.757 -13.564 3.156 1.00 66.69 68 GLU A O 1
ATOM 539 N N . LYS A 1 69 ? -1.010 -12.103 1.619 1.00 62.62 69 LYS A N 1
ATOM 540 C CA . LYS A 1 69 ? -0.451 -11.154 2.592 1.00 62.62 69 LYS A CA 1
ATOM 541 C C . LYS A 1 69 ? -1.508 -10.345 3.349 1.00 62.62 69 LYS A C 1
ATOM 543 O O . LYS A 1 69 ? -1.209 -9.884 4.443 1.00 62.62 69 LYS A O 1
ATOM 548 N N . ASN A 1 70 ? -2.720 -10.202 2.805 1.00 59.06 70 ASN A N 1
ATOM 549 C CA . ASN A 1 70 ? -3.849 -9.510 3.450 1.00 59.06 70 ASN A CA 1
ATOM 550 C C . ASN A 1 70 ? -4.778 -10.436 4.257 1.00 59.06 70 ASN A C 1
ATOM 552 O O . ASN A 1 70 ? -5.728 -9.961 4.865 1.00 59.06 70 ASN A O 1
ATOM 556 N N . LYS A 1 71 ? -4.546 -11.756 4.246 1.00 55.69 71 LYS A N 1
ATOM 557 C CA . LYS A 1 71 ? -5.347 -12.751 4.988 1.00 55.69 71 LYS A CA 1
ATOM 558 C C . LYS A 1 71 ? -4.853 -13.016 6.421 1.00 55.69 71 LYS A C 1
ATOM 560 O O . LYS A 1 71 ? -5.320 -13.976 7.033 1.00 55.69 71 LYS A O 1
ATOM 565 N N . ARG A 1 72 ? -3.892 -12.245 6.933 1.00 48.34 72 ARG A N 1
ATOM 566 C CA . ARG A 1 72 ? -3.307 -12.432 8.270 1.00 48.34 72 ARG A CA 1
ATOM 567 C C . ARG A 1 72 ? -3.617 -11.276 9.195 1.00 48.34 72 ARG A C 1
ATOM 569 O O . ARG A 1 72 ? -3.522 -10.131 8.710 1.00 48.34 72 ARG A O 1
#

Foldseek 3Di:
DAEPAQDAQELVLLLLVLVVQLQDPDYHHHNYHYDPNSVVSNVVSPVVRDHPPHPDDDNVVSVVVSNVVRPD

Organism: NCBI:txid392032

Sequence (72 aa):
MLNMRGNQIESHGTEYIADILKIFAELYLKGNQIEKQGAQHIASAVKTNQPSSREGFDEQTVLEVFVEKNKR

Mean predicted aligned error: 7.12 Å

Nearest PDB structures (foldseek):
  6pbd-assembly1_A  TM=5.077E-01  e=4.442E+00  Caulobacter vibrioides
  3nk7-assembly1_A  TM=3.552E-01  e=9.924E+00  Streptomyces actuosus
  5cxp-assembly1_A-2  TM=2.762E-01  e=2.779E+00  Clostridium acetobutylicum ATCC 824
  3gyq-assembly1_B  TM=3.500E-01  e=9.924E+00  Streptomyces cyaneus